Protein AF-A0A449G9Y0-F1 (afdb_monomer)

Radius of gyration: 12.33 Å; Cα contacts (8 Å, |Δi|>4): 108; chains: 1; bounding box: 24×32×28 Å

Nearest PDB structures (foldseek):
  3op2-assembly1_A  TM=5.783E-01  e=2.251E+00  Bordetella bronchiseptica
  6c2v-assembly1_A  TM=4.990E-01  e=5.695E+00  synthetic construct
  5wfg-assembly2_F  TM=4.103E-01  e=3.351E+00  Thermoanaerobacter italicus Ab9

Mean predicted aligned error: 5.55 Å

Foldseek 3Di:
DVVLLVVLVVCVVVVHAEDEAEDDPPDFLLVSQLVNLQNRVSHQGYYPDGDPPPDDVVVVVVSNVVSCVRNVHRDDDDDDD

Organism: Nocardia farcinica (NCBI:txid37329)

Structure (mmCIF, N/CA/C/O backbone):
data_AF-A0A449G9Y0-F1
#
_entry.id   AF-A0A449G9Y0-F1
#
loop_
_atom_site.group_PDB
_atom_site.id
_atom_site.type_symbol
_atom_site.label_atom_id
_atom_site.label_alt_id
_atom_site.label_comp_id
_atom_site.label_asym_id
_atom_site.label_entity_id
_atom_site.label_seq_id
_atom_site.pdbx_PDB_ins_code
_atom_site.Cartn_x
_atom_site.Cartn_y
_atom_site.Cartn_z
_atom_site.occupancy
_atom_site.B_iso_or_equiv
_atom_site.auth_seq_id
_atom_site.auth_comp_id
_atom_site.auth_asym_id
_atom_site.auth_atom_id
_atom_site.pdbx_PDB_model_num
ATOM 1 N N . MET A 1 1 ? -0.175 5.901 -12.599 1.00 86.06 1 MET A N 1
ATOM 2 C CA . MET A 1 1 ? -1.194 5.021 -11.986 1.00 86.06 1 MET A CA 1
ATOM 3 C C . MET A 1 1 ? -1.383 3.751 -12.797 1.00 86.06 1 MET A C 1
ATOM 5 O O . MET A 1 1 ? -1.227 2.686 -12.221 1.00 86.06 1 MET A O 1
ATOM 9 N N . ASP A 1 2 ? -1.583 3.831 -14.114 1.00 91.62 2 ASP A N 1
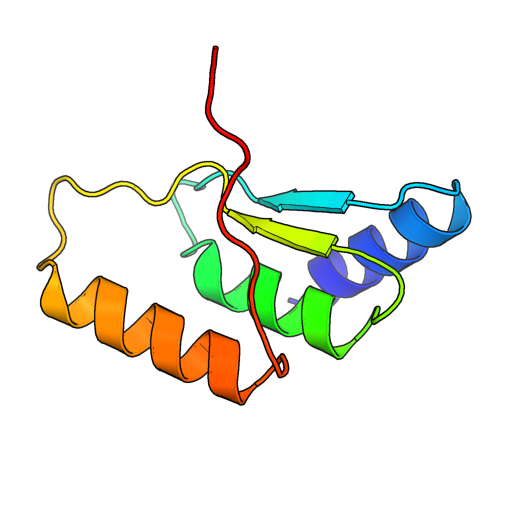ATOM 10 C CA . ASP A 1 2 ? -1.709 2.633 -14.970 1.00 91.62 2 ASP A CA 1
ATOM 11 C C . ASP A 1 2 ? -0.516 1.678 -14.860 1.00 91.62 2 ASP A C 1
ATOM 13 O O . ASP A 1 2 ? -0.698 0.474 -14.738 1.00 91.62 2 ASP A O 1
ATOM 17 N N . ALA A 1 3 ? 0.705 2.219 -14.777 1.00 91.88 3 ALA A N 1
ATOM 18 C CA . ALA A 1 3 ? 1.910 1.420 -14.556 1.00 91.88 3 ALA A CA 1
ATOM 19 C C . ALA A 1 3 ? 1.889 0.624 -13.234 1.00 91.88 3 ALA A C 1
ATOM 21 O O . ALA A 1 3 ? 2.436 -0.471 -13.175 1.00 91.88 3 ALA A O 1
ATOM 22 N N . ALA A 1 4 ? 1.247 1.141 -12.179 1.00 91.94 4 ALA A N 1
ATOM 23 C CA . ALA A 1 4 ? 1.112 0.415 -10.914 1.00 91.94 4 ALA A CA 1
ATOM 24 C C . ALA A 1 4 ? 0.126 -0.753 -11.051 1.00 91.94 4 ALA A C 1
ATOM 26 O O . ALA A 1 4 ? 0.378 -1.837 -10.532 1.00 91.94 4 ALA A O 1
ATOM 27 N N . VAL A 1 5 ? -0.967 -0.549 -11.793 1.00 95.19 5 VAL A N 1
ATOM 28 C CA . VAL A 1 5 ? -1.923 -1.616 -12.116 1.00 95.19 5 VAL A CA 1
ATOM 29 C C . VAL A 1 5 ? -1.261 -2.688 -12.971 1.00 95.19 5 VAL A C 1
ATOM 31 O O . VAL A 1 5 ? -1.413 -3.872 -12.683 1.00 95.19 5 VAL A O 1
ATOM 34 N N . GLU A 1 6 ? -0.484 -2.287 -13.973 1.00 97.12 6 GLU A N 1
ATOM 35 C CA . GLU A 1 6 ? 0.235 -3.234 -14.820 1.00 97.12 6 GLU A CA 1
ATOM 36 C C . GLU A 1 6 ? 1.269 -4.037 -14.032 1.00 97.12 6 GLU A C 1
ATOM 38 O O . GLU A 1 6 ? 1.319 -5.258 -14.146 1.00 97.12 6 GLU A O 1
ATOM 43 N N . PHE A 1 7 ? 2.012 -3.384 -13.138 1.00 95.44 7 PHE A N 1
ATOM 44 C CA . PHE A 1 7 ? 2.897 -4.081 -12.211 1.00 95.44 7 PHE A CA 1
ATOM 45 C C . PHE A 1 7 ? 2.141 -5.100 -11.342 1.00 95.44 7 PHE A C 1
ATOM 47 O O . PHE A 1 7 ? 2.613 -6.221 -11.162 1.00 95.44 7 PHE A O 1
ATOM 54 N N . GLY A 1 8 ? 0.945 -4.749 -10.855 1.00 96.19 8 GLY A N 1
ATOM 55 C CA . GLY A 1 8 ? 0.069 -5.675 -10.136 1.00 96.19 8 GLY A CA 1
ATOM 56 C C . GLY A 1 8 ? -0.330 -6.894 -10.973 1.00 96.19 8 GLY A C 1
ATOM 57 O O . GLY A 1 8 ? -0.238 -8.022 -10.496 1.00 96.19 8 GLY A O 1
ATOM 58 N N . ARG A 1 9 ? -0.706 -6.705 -12.243 1.00 97.62 9 ARG A N 1
ATOM 59 C CA . ARG A 1 9 ? -1.035 -7.828 -13.142 1.00 97.62 9 ARG A CA 1
ATOM 60 C C . ARG A 1 9 ? 0.163 -8.736 -13.384 1.00 97.62 9 ARG A C 1
ATOM 62 O O . ARG A 1 9 ? 0.022 -9.953 -13.335 1.00 97.62 9 ARG A O 1
ATOM 69 N N . VAL A 1 10 ? 1.340 -8.151 -13.596 1.00 98.06 10 VAL A N 1
ATOM 70 C CA . VAL A 1 10 ? 2.590 -8.902 -13.759 1.00 98.06 10 VAL A CA 1
ATOM 71 C C . VAL A 1 10 ? 2.902 -9.707 -12.496 1.00 98.06 10 VAL A C 1
ATOM 73 O O . VAL A 1 10 ? 3.194 -10.896 -12.590 1.00 98.06 10 VAL A O 1
ATOM 76 N N . ALA A 1 11 ? 2.779 -9.103 -11.311 1.00 97.31 11 ALA A N 1
ATOM 77 C CA . ALA A 1 11 ? 2.983 -9.784 -10.034 1.00 97.31 11 ALA A CA 1
ATOM 78 C C . ALA A 1 11 ? 2.028 -10.978 -9.850 1.00 97.31 11 ALA A C 1
ATOM 80 O O . ALA A 1 11 ? 2.481 -12.074 -9.513 1.00 97.31 11 ALA A O 1
ATOM 81 N N . ALA A 1 12 ? 0.734 -10.793 -10.130 1.00 97.06 12 ALA A N 1
ATOM 82 C CA . ALA A 1 12 ? -0.247 -11.879 -10.120 1.00 97.06 12 ALA A CA 1
ATOM 83 C C . ALA A 1 12 ? 0.094 -12.973 -11.149 1.00 97.06 12 ALA A C 1
ATOM 85 O O . ALA A 1 12 ? 0.020 -14.158 -10.834 1.00 97.06 12 ALA A O 1
ATOM 86 N N . GLY A 1 13 ? 0.556 -12.591 -12.345 1.00 98.00 13 GLY A N 1
ATOM 87 C CA . GLY A 1 13 ? 1.017 -13.520 -13.383 1.00 98.00 13 GLY A CA 1
ATOM 88 C C . GLY A 1 13 ? 2.205 -14.392 -12.957 1.00 98.00 13 GLY A C 1
ATOM 89 O O . GLY A 1 13 ? 2.343 -15.516 -13.434 1.00 98.00 13 GLY A O 1
ATOM 90 N N . PHE A 1 14 ? 3.025 -13.920 -12.014 1.00 97.88 14 PHE A N 1
ATOM 91 C CA . PHE A 1 14 ? 4.088 -14.707 -11.377 1.00 97.88 14 PHE A CA 1
ATOM 92 C C . PHE A 1 14 ? 3.607 -15.568 -10.194 1.00 97.88 14 PHE A C 1
ATOM 94 O O . PHE A 1 14 ? 4.423 -16.218 -9.541 1.00 97.88 14 PHE A O 1
ATOM 101 N N . GLY A 1 15 ? 2.305 -15.590 -9.899 1.00 96.94 15 GLY A N 1
ATOM 102 C CA . GLY A 1 15 ? 1.731 -16.342 -8.782 1.00 96.94 15 GLY A CA 1
ATOM 103 C C . GLY A 1 15 ? 1.932 -15.682 -7.414 1.00 96.94 15 GLY A C 1
ATOM 104 O O . GLY A 1 15 ? 1.738 -16.334 -6.385 1.00 96.94 15 GLY A O 1
ATOM 105 N N . LEU A 1 16 ? 2.324 -14.402 -7.367 1.00 96.69 16 LEU A N 1
ATOM 106 C CA . LEU A 1 16 ? 2.342 -13.655 -6.111 1.00 96.69 16 LEU A CA 1
ATOM 107 C C . LEU A 1 16 ? 0.909 -13.422 -5.630 1.00 96.69 16 LEU A C 1
ATOM 109 O O . LEU A 1 16 ? 0.002 -13.205 -6.427 1.00 96.69 16 LEU A O 1
ATOM 113 N N . ARG A 1 17 ? 0.725 -13.438 -4.308 1.00 95.25 17 ARG A N 1
ATOM 114 C CA . ARG A 1 17 ? -0.585 -13.256 -3.661 1.00 95.25 17 ARG A CA 1
ATOM 115 C C . ARG A 1 17 ? -0.711 -11.932 -2.913 1.00 95.25 17 ARG A C 1
ATOM 117 O O . ARG A 1 17 ? -1.804 -11.573 -2.501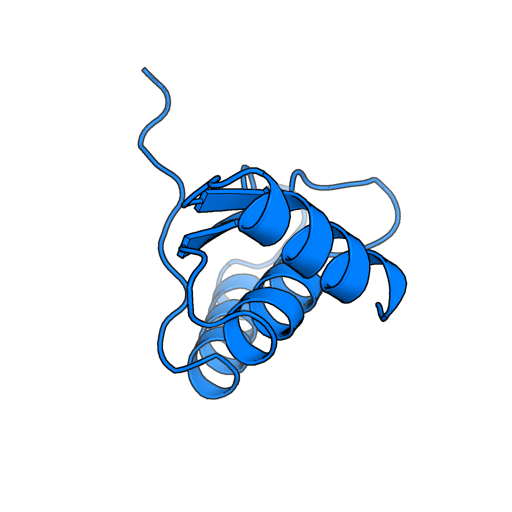 1.00 95.25 17 ARG A O 1
ATOM 124 N N . SER A 1 18 ? 0.388 -11.204 -2.719 1.00 94.38 18 SER A N 1
ATOM 125 C CA . SER A 1 18 ? 0.374 -9.935 -1.992 1.00 94.38 18 SER A CA 1
ATOM 126 C C . SER A 1 18 ? 1.353 -8.918 -2.565 1.00 94.38 18 SER A C 1
AT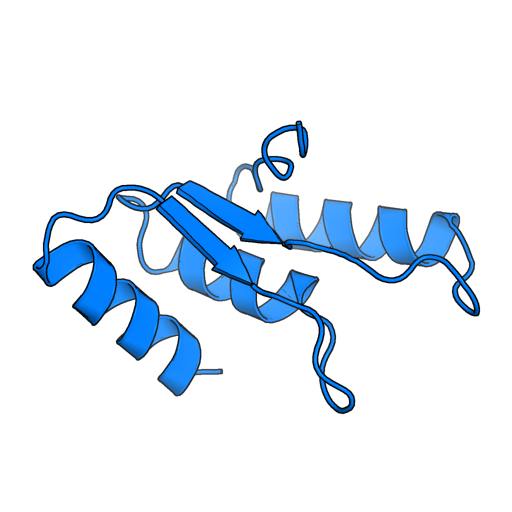OM 128 O O . SER A 1 18 ? 2.442 -9.298 -3.000 1.00 94.38 18 SER A O 1
ATOM 130 N N . LEU A 1 19 ? 1.003 -7.635 -2.486 1.00 93.25 19 LEU A N 1
ATOM 131 C CA . LEU A 1 19 ? 1.818 -6.511 -2.936 1.00 93.25 19 LEU A CA 1
ATOM 132 C C . LEU A 1 19 ? 1.764 -5.344 -1.935 1.00 93.25 19 LEU A C 1
ATOM 134 O O . LEU A 1 19 ? 0.692 -4.856 -1.587 1.00 93.25 19 LEU A O 1
ATOM 138 N N . TRP A 1 20 ? 2.930 -4.847 -1.515 1.00 93.19 20 TRP A N 1
ATOM 139 C CA . TRP A 1 20 ? 3.052 -3.772 -0.524 1.00 93.19 20 TRP A CA 1
ATOM 140 C C . TRP A 1 20 ? 3.781 -2.561 -1.110 1.00 93.19 20 TRP A C 1
ATOM 142 O O . TRP A 1 20 ? 4.953 -2.649 -1.472 1.00 93.19 20 TRP A O 1
ATOM 152 N N . PHE A 1 21 ? 3.099 -1.417 -1.188 1.00 90.00 21 PHE A N 1
ATOM 153 C CA . PHE A 1 21 ? 3.664 -0.174 -1.719 1.00 90.00 21 PHE A CA 1
ATOM 154 C C . PHE A 1 21 ? 4.404 0.621 -0.637 1.00 90.00 21 PHE A C 1
ATOM 156 O O . PHE A 1 21 ? 3.806 1.035 0.359 1.00 90.00 21 PHE A O 1
ATOM 163 N N . GLY A 1 22 ? 5.698 0.870 -0.847 1.00 88.31 22 GLY A N 1
ATOM 164 C CA . GLY A 1 22 ? 6.507 1.747 0.005 1.00 88.31 22 GLY A CA 1
ATOM 165 C C . GLY A 1 22 ? 6.381 3.220 -0.375 1.00 88.31 22 GLY A C 1
ATOM 166 O O . GLY A 1 22 ? 6.239 3.546 -1.555 1.00 88.31 22 GLY A O 1
ATOM 167 N N . GLN A 1 23 ? 6.396 4.116 0.621 1.00 81.31 23 GLN A N 1
ATOM 168 C CA . GLN A 1 23 ? 6.230 5.551 0.368 1.00 81.31 23 GLN A CA 1
ATOM 169 C C . GLN A 1 23 ? 7.418 6.105 -0.404 1.00 81.31 23 GLN A C 1
ATOM 171 O O . GLN A 1 23 ? 8.567 5.938 0.000 1.00 81.31 23 GLN A O 1
ATOM 176 N N . THR A 1 24 ? 7.119 6.791 -1.506 1.00 72.19 24 THR A N 1
ATOM 177 C CA . THR A 1 24 ? 8.118 7.491 -2.317 1.00 72.19 24 THR A CA 1
ATOM 178 C C . THR A 1 24 ? 7.980 8.997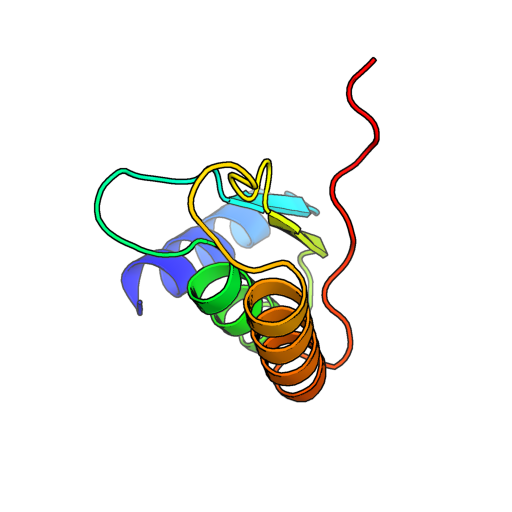 -2.115 1.00 72.19 24 THR A C 1
ATOM 180 O O . THR A 1 24 ? 6.925 9.484 -1.721 1.00 72.19 24 THR A O 1
ATOM 183 N N . VAL A 1 25 ? 9.045 9.754 -2.387 1.00 57.81 25 VAL A N 1
ATOM 184 C CA . VAL A 1 25 ? 9.129 11.206 -2.116 1.00 57.81 25 VAL A CA 1
ATOM 185 C C . VAL A 1 25 ? 8.050 12.026 -2.854 1.00 57.81 25 VAL A C 1
ATOM 187 O O . VAL A 1 25 ? 7.807 13.176 -2.506 1.00 57.81 25 VAL A O 1
ATOM 190 N N . THR A 1 26 ? 7.386 11.453 -3.864 1.00 61.31 26 THR A N 1
ATOM 191 C CA . THR A 1 26 ? 6.535 12.193 -4.808 1.00 61.31 26 THR A CA 1
ATOM 192 C C . THR A 1 26 ? 5.044 11.851 -4.758 1.00 61.31 26 THR A C 1
ATOM 194 O O . THR A 1 26 ? 4.239 12.700 -5.129 1.00 61.31 26 THR A O 1
ATOM 197 N N . HIS A 1 27 ? 4.646 10.651 -4.323 1.00 62.94 27 HIS A N 1
ATOM 198 C CA . HIS A 1 27 ? 3.247 10.201 -4.374 1.00 62.94 27 HIS A CA 1
ATOM 199 C C . HIS A 1 27 ? 2.867 9.423 -3.121 1.00 62.94 27 HIS A C 1
ATOM 201 O O . HIS A 1 27 ? 3.630 8.554 -2.719 1.00 62.94 27 HIS A O 1
ATOM 207 N N . ASP A 1 28 ? 1.666 9.687 -2.587 1.00 78.62 28 ASP A N 1
ATOM 208 C CA . ASP A 1 28 ? 1.072 8.933 -1.479 1.00 78.62 28 ASP A CA 1
ATOM 209 C C . ASP A 1 28 ? 0.739 7.490 -1.896 1.00 78.62 28 ASP A C 1
ATOM 211 O O . ASP A 1 28 ? 0.054 7.272 -2.896 1.00 78.62 28 ASP A O 1
ATOM 215 N N . THR A 1 29 ? 1.190 6.508 -1.120 1.00 85.69 29 THR A N 1
ATOM 216 C CA . THR A 1 29 ? 1.053 5.064 -1.377 1.00 85.69 29 THR A CA 1
ATOM 217 C C . THR A 1 29 ? -0.355 4.515 -1.255 1.00 85.69 29 THR A C 1
ATOM 219 O O . THR A 1 29 ? -0.638 3.457 -1.815 1.00 85.69 29 THR A O 1
ATOM 222 N N . ILE A 1 30 ? -1.248 5.225 -0.566 1.00 90.25 30 ILE A N 1
ATOM 223 C CA . ILE A 1 30 ? -2.628 4.784 -0.327 1.00 90.25 30 ILE A CA 1
ATOM 224 C C . ILE A 1 30 ? -3.410 4.674 -1.649 1.00 90.25 30 ILE A C 1
ATOM 226 O O . ILE A 1 30 ? -4.099 3.685 -1.893 1.00 90.25 30 ILE A O 1
ATOM 230 N N . THR A 1 31 ? -3.267 5.658 -2.539 1.00 90.19 31 THR A N 1
ATOM 231 C CA . THR A 1 31 ? -3.985 5.709 -3.823 1.00 90.19 31 THR A CA 1
ATOM 232 C C . THR A 1 31 ? -3.592 4.596 -4.806 1.00 90.19 31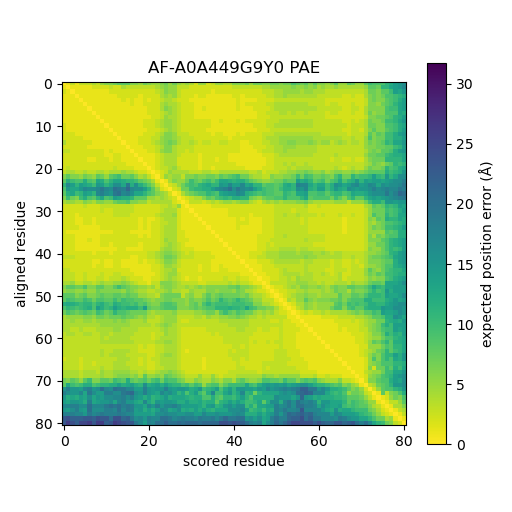 THR A C 1
ATOM 234 O O . THR A 1 31 ? -4.492 3.917 -5.305 1.00 90.19 31 THR A O 1
ATOM 237 N N . PRO A 1 32 ? -2.299 4.361 -5.124 1.00 90.38 32 PRO A N 1
ATOM 238 C CA . PRO A 1 32 ? -1.921 3.255 -5.998 1.00 90.38 32 PRO A CA 1
ATOM 239 C C . PRO A 1 32 ? -2.303 1.900 -5.391 1.00 90.38 32 PRO A C 1
ATOM 241 O O . PRO A 1 32 ? -2.792 1.051 -6.129 1.00 90.38 32 PRO A O 1
ATOM 244 N N . ALA A 1 33 ? -2.190 1.716 -4.069 1.00 91.94 33 ALA A N 1
ATOM 245 C CA . ALA A 1 33 ? -2.631 0.488 -3.408 1.00 91.94 33 ALA A CA 1
ATOM 246 C C . ALA A 1 33 ? -4.133 0.216 -3.631 1.00 91.94 33 ALA A C 1
ATOM 248 O O . ALA A 1 33 ? -4.512 -0.891 -4.010 1.00 91.94 33 ALA A O 1
ATOM 249 N N . ALA A 1 34 ? -4.979 1.244 -3.502 1.00 92.06 34 ALA A N 1
ATOM 250 C CA . ALA A 1 34 ? -6.415 1.134 -3.764 1.00 92.06 34 ALA A CA 1
ATOM 251 C C . ALA A 1 34 ? -6.732 0.809 -5.235 1.00 92.06 34 ALA A C 1
ATOM 253 O O . ALA A 1 34 ? -7.583 -0.030 -5.528 1.00 92.06 34 ALA A O 1
ATOM 254 N N . LEU A 1 35 ? -6.036 1.457 -6.176 1.00 93.12 35 LEU A N 1
ATOM 255 C CA . LEU A 1 35 ? -6.239 1.223 -7.607 1.00 93.12 35 LEU A CA 1
ATOM 256 C C . LEU A 1 35 ? -5.841 -0.194 -8.020 1.00 93.12 35 LEU A C 1
ATOM 258 O O . LEU A 1 35 ? -6.577 -0.827 -8.777 1.00 93.12 35 LEU A O 1
ATOM 262 N N . VAL A 1 36 ? -4.712 -0.701 -7.519 1.00 94.38 36 VAL A N 1
ATOM 263 C CA . VAL A 1 36 ? -4.286 -2.075 -7.810 1.00 94.38 36 VAL A CA 1
ATOM 264 C C . VAL A 1 36 ? -5.208 -3.088 -7.143 1.00 94.38 36 VAL A C 1
ATOM 266 O O . VAL A 1 36 ? -5.640 -4.007 -7.828 1.00 94.38 36 VAL A O 1
ATOM 269 N N . GLY A 1 37 ? -5.585 -2.894 -5.874 1.00 93.00 37 GLY A N 1
ATOM 270 C CA . GLY A 1 37 ? -6.515 -3.795 -5.181 1.00 93.00 37 GLY A CA 1
ATOM 271 C C . GLY A 1 37 ? -7.870 -3.910 -5.886 1.00 93.00 37 GLY A C 1
ATOM 272 O O . GLY A 1 37 ? -8.419 -5.000 -6.006 1.00 93.00 37 GLY A O 1
ATOM 273 N N . ARG A 1 38 ? -8.375 -2.806 -6.455 1.00 93.75 38 ARG A N 1
ATOM 274 C CA . ARG A 1 38 ? -9.588 -2.831 -7.286 1.00 93.75 38 ARG A CA 1
ATOM 275 C C . ARG A 1 38 ? -9.379 -3.551 -8.624 1.00 93.75 38 ARG A C 1
ATOM 277 O O . ARG A 1 38 ? -10.282 -4.230 -9.103 1.00 93.75 38 ARG A O 1
ATOM 284 N N . ALA A 1 39 ? -8.241 -3.333 -9.279 1.00 95.12 39 ALA A N 1
ATOM 285 C CA . ALA A 1 39 ? -7.999 -3.816 -10.639 1.00 95.12 39 ALA A CA 1
ATOM 286 C C . ALA A 1 39 ? -7.478 -5.261 -10.708 1.00 95.12 39 ALA A C 1
ATOM 288 O O . ALA A 1 39 ? -7.583 -5.887 -11.762 1.00 95.12 39 ALA A O 1
ATOM 289 N N . VAL A 1 40 ? -6.898 -5.769 -9.619 1.00 95.69 40 VAL A N 1
ATOM 290 C CA . VAL A 1 40 ? -6.281 -7.097 -9.518 1.00 95.69 40 VAL A CA 1
ATOM 291 C C . VAL A 1 40 ? -6.775 -7.763 -8.223 1.00 95.69 40 VAL A C 1
ATOM 293 O O . VAL A 1 40 ? -6.037 -7.810 -7.240 1.00 95.69 40 VAL A O 1
ATOM 296 N N . PRO A 1 41 ? -8.026 -8.265 -8.191 1.00 92.25 41 PRO A N 1
ATOM 297 C CA . PRO A 1 41 ? -8.672 -8.760 -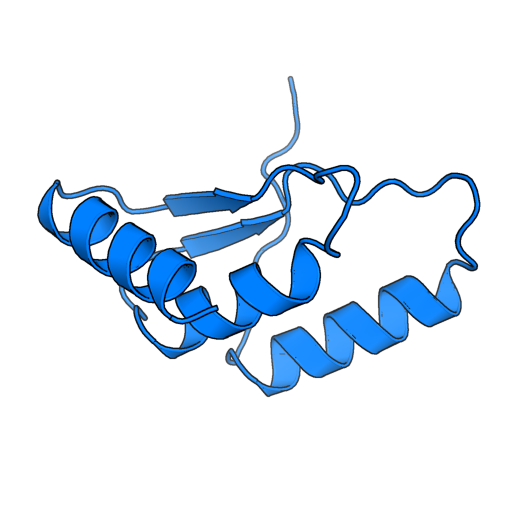6.966 1.00 92.25 41 PRO A CA 1
ATOM 298 C C . PRO A 1 41 ? -8.017 -10.020 -6.374 1.00 92.25 41 PRO A C 1
ATOM 300 O O . PRO A 1 41 ? -8.339 -10.432 -5.265 1.00 92.25 41 PRO A O 1
ATOM 303 N N . GLU A 1 42 ? -7.104 -10.643 -7.117 1.00 92.75 42 GLU A N 1
ATOM 304 C CA . GLU A 1 42 ? -6.353 -11.839 -6.721 1.00 92.75 42 GLU A CA 1
ATOM 305 C C . GLU A 1 42 ? -5.176 -11.504 -5.787 1.00 92.75 42 GLU A C 1
ATOM 307 O O . GLU A 1 42 ? -4.638 -12.387 -5.117 1.00 92.75 42 GLU A O 1
ATOM 312 N N . LEU A 1 43 ? -4.782 -10.224 -5.732 1.00 94.00 43 LEU A N 1
ATOM 313 C CA . LEU A 1 43 ? -3.716 -9.725 -4.872 1.00 94.00 43 LEU A CA 1
ATOM 314 C C . LEU A 1 43 ? -4.265 -9.087 -3.596 1.00 94.00 43 LEU A C 1
ATOM 316 O O . LEU A 1 43 ? -5.107 -8.193 -3.624 1.00 94.00 43 LEU A O 1
ATOM 320 N N . GLU A 1 44 ? -3.669 -9.459 -2.469 1.00 93.69 44 GLU A N 1
ATOM 321 C CA . GLU A 1 44 ? -3.729 -8.698 -1.229 1.00 93.69 44 GLU A CA 1
ATOM 322 C C . GLU A 1 44 ? -2.823 -7.462 -1.352 1.00 93.69 44 GLU A C 1
ATOM 324 O O . GLU A 1 44 ? -1.605 -7.591 -1.475 1.00 93.69 44 GLU A O 1
ATOM 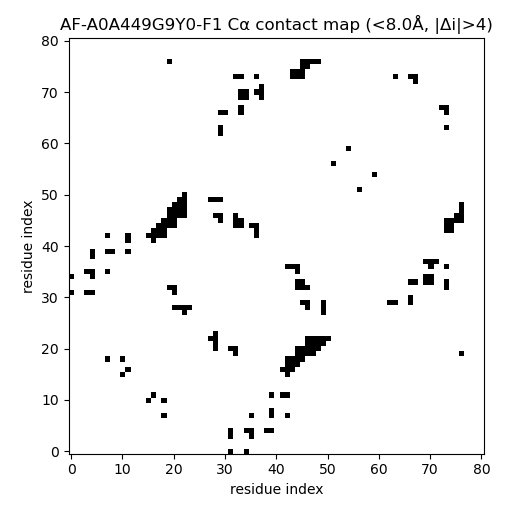329 N N . VAL A 1 45 ? -3.387 -6.254 -1.351 1.00 92.75 45 VAL A N 1
ATOM 330 C CA . VAL A 1 45 ? -2.612 -5.028 -1.604 1.00 92.75 45 VAL A CA 1
ATOM 331 C C . VAL A 1 45 ? -2.653 -4.088 -0.413 1.00 92.75 45 VAL A C 1
ATOM 333 O O . VAL A 1 45 ? -3.722 -3.793 0.101 1.00 92.75 45 VAL A O 1
ATOM 336 N N . GLY A 1 46 ? -1.513 -3.527 -0.024 1.00 90.62 46 GLY A N 1
ATOM 337 C CA . GLY A 1 46 ? -1.481 -2.483 0.996 1.00 90.62 46 GLY A CA 1
ATOM 338 C C . GLY A 1 46 ? -0.240 -1.605 0.926 1.00 90.62 46 GLY A C 1
ATOM 339 O O . GLY A 1 46 ? 0.441 -1.525 -0.097 1.00 90.62 46 GLY A O 1
ATOM 340 N N . THR A 1 47 ? 0.054 -0.912 2.023 1.00 89.88 47 THR A N 1
ATOM 341 C CA . THR A 1 47 ? 1.167 0.047 2.119 1.00 89.88 47 THR A CA 1
ATOM 342 C C . THR A 1 47 ? 2.198 -0.411 3.145 1.00 89.88 47 THR A C 1
ATOM 344 O O . THR A 1 47 ? 1.801 -0.803 4.235 1.00 89.88 47 THR A O 1
ATOM 347 N N . SER A 1 48 ? 3.495 -0.282 2.864 1.00 86.94 48 SER A N 1
ATOM 348 C CA . SER A 1 48 ? 4.587 -0.571 3.809 1.00 86.94 48 SER A CA 1
ATOM 349 C C . SER A 1 48 ? 5.701 0.471 3.660 1.00 86.94 48 SER A C 1
ATOM 351 O O . SER A 1 48 ? 6.655 0.290 2.911 1.00 86.94 48 SER A O 1
ATOM 353 N N . VAL A 1 49 ? 5.611 1.652 4.265 1.00 80.88 49 VAL A N 1
ATOM 354 C CA . VAL A 1 49 ? 4.680 2.158 5.290 1.00 80.88 49 VAL A CA 1
ATOM 355 C C . VAL A 1 49 ? 3.984 3.439 4.808 1.00 80.88 49 VAL A C 1
ATOM 357 O O . VAL A 1 49 ? 4.354 3.994 3.774 1.00 80.88 49 VAL A O 1
ATOM 360 N N . VAL A 1 50 ? 3.021 3.962 5.574 1.00 82.81 50 VAL A N 1
ATOM 361 C CA . VAL A 1 50 ? 2.571 5.360 5.435 1.00 82.81 50 VAL A CA 1
ATOM 362 C C . VAL A 1 50 ? 3.362 6.223 6.426 1.00 82.81 50 VAL A C 1
ATOM 364 O O . VAL A 1 50 ? 3.243 5.998 7.631 1.00 82.81 50 VAL A O 1
ATOM 367 N N . PRO A 1 51 ? 4.164 7.213 5.986 1.00 76.44 51 PRO A N 1
ATOM 368 C CA . PRO A 1 51 ? 4.860 8.105 6.900 1.00 76.44 51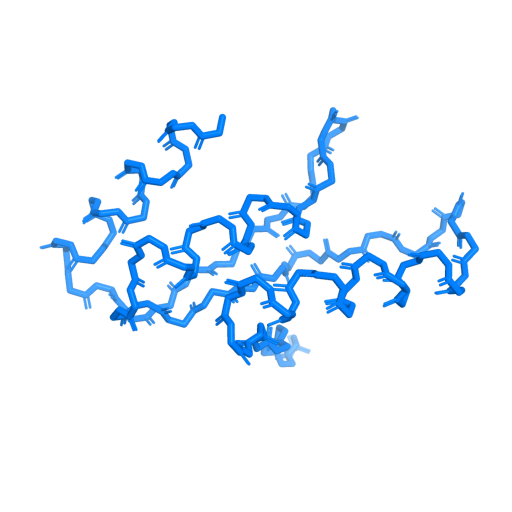 PRO A CA 1
ATOM 369 C C . PRO A 1 51 ? 3.864 8.953 7.682 1.00 76.44 51 PRO A C 1
ATOM 371 O O . PRO A 1 51 ? 3.086 9.716 7.107 1.00 76.44 51 PRO A O 1
ATOM 374 N N . ALA A 1 52 ? 3.901 8.795 9.002 1.00 73.88 52 ALA A N 1
ATOM 375 C CA . ALA A 1 52 ? 3.090 9.557 9.941 1.00 73.88 52 ALA A CA 1
ATOM 376 C C . ALA A 1 52 ? 3.629 10.978 10.223 1.00 73.88 52 ALA A C 1
ATOM 378 O O . ALA A 1 52 ? 2.812 11.895 10.330 1.00 73.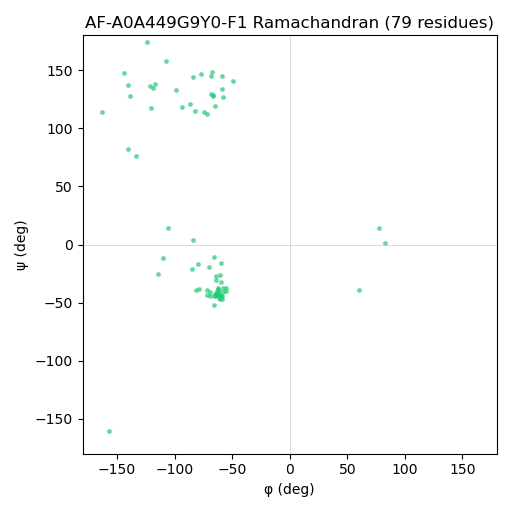88 52 ALA A O 1
ATOM 379 N N . PRO A 1 53 ? 4.957 11.220 10.335 1.00 76.25 53 PRO A N 1
ATOM 380 C CA . PRO A 1 53 ? 5.465 12.563 10.603 1.00 76.25 53 PRO A CA 1
ATOM 381 C C . PRO A 1 53 ? 5.048 13.564 9.519 1.00 76.25 53 PRO A C 1
ATOM 383 O O . PRO A 1 53 ? 5.164 13.290 8.327 1.00 76.25 53 PRO A O 1
ATOM 386 N N . GLY A 1 54 ? 4.570 14.737 9.938 1.00 77.31 54 GLY A N 1
ATOM 387 C CA . GLY A 1 54 ? 4.179 15.820 9.030 1.00 77.31 54 GLY A CA 1
ATOM 388 C C . GLY A 1 54 ? 2.771 15.708 8.431 1.00 77.31 54 GLY A C 1
ATOM 389 O O . GLY A 1 54 ? 2.382 16.598 7.677 1.00 77.31 54 GLY A O 1
ATOM 390 N N . ARG A 1 55 ? 1.978 14.676 8.770 1.00 81.81 55 ARG A N 1
ATOM 391 C CA . ARG A 1 55 ? 0.573 14.541 8.331 1.00 81.81 55 ARG A CA 1
ATOM 392 C C . ARG A 1 55 ? -0.373 14.455 9.526 1.00 81.81 55 ARG A C 1
ATOM 394 O O . ARG A 1 55 ? -0.116 13.739 10.488 1.00 81.81 55 ARG A O 1
ATOM 401 N N . HIS A 1 56 ? -1.498 15.170 9.457 1.00 89.44 56 HIS A N 1
ATOM 402 C CA . HIS A 1 56 ? -2.527 15.095 10.494 1.00 89.44 56 HIS A CA 1
ATOM 403 C C . HIS A 1 56 ? -3.201 13.706 10.469 1.00 89.44 56 HIS A C 1
ATOM 405 O O . HIS A 1 56 ? -3.676 13.306 9.401 1.00 89.44 56 HIS A O 1
ATOM 411 N N . PRO A 1 57 ? -3.321 12.980 11.601 1.00 88.94 57 PRO A N 1
ATOM 412 C CA . PRO A 1 57 ? -3.857 11.613 11.618 1.00 88.94 57 PRO A CA 1
ATOM 413 C C . PRO A 1 57 ? -5.249 11.467 10.987 1.00 88.94 57 PRO A C 1
ATOM 415 O O . PRO A 1 57 ? -5.502 10.500 10.275 1.00 88.94 57 PRO A O 1
ATOM 418 N N . LEU A 1 58 ? -6.135 12.455 11.175 1.00 92.38 58 LEU A N 1
ATOM 419 C CA . LEU A 1 58 ? -7.471 12.437 10.555 1.00 92.38 58 LEU A CA 1
ATOM 420 C C . LEU A 1 58 ? -7.436 12.491 9.022 1.00 92.38 58 LEU A C 1
ATOM 422 O O . LEU A 1 58 ? -8.314 11.919 8.382 1.00 92.38 58 LEU A O 1
ATOM 426 N N . LEU A 1 59 ? -6.435 13.143 8.423 1.00 89.19 59 LEU A N 1
ATOM 427 C CA . LEU A 1 59 ? -6.314 13.186 6.964 1.00 89.19 59 LEU A CA 1
ATOM 428 C C . LEU A 1 59 ? -5.894 11.822 6.420 1.00 89.19 59 LEU A C 1
ATOM 430 O O . LEU A 1 59 ? -6.498 11.333 5.469 1.00 89.19 59 LEU A O 1
ATOM 434 N N . VAL A 1 60 ? -4.927 11.175 7.078 1.00 88.94 60 VAL A N 1
ATOM 435 C CA . VAL A 1 60 ? -4.510 9.809 6.730 1.00 88.94 60 VAL A CA 1
ATOM 436 C C . VAL A 1 60 ? -5.690 8.845 6.874 1.00 88.94 60 VAL A C 1
ATOM 438 O O . VAL A 1 60 ? -5.951 8.059 5.968 1.00 88.94 60 VAL A O 1
ATOM 441 N N . ALA A 1 61 ? -6.461 8.953 7.960 1.00 89.62 61 ALA A N 1
ATOM 442 C CA . ALA A 1 61 ? -7.652 8.134 8.171 1.00 89.62 61 ALA A CA 1
ATOM 443 C C . ALA A 1 61 ? -8.713 8.334 7.074 1.00 89.62 61 ALA A C 1
ATOM 445 O O . ALA A 1 61 ? -9.215 7.350 6.531 1.00 89.62 61 ALA A O 1
ATOM 446 N N . GLY A 1 62 ? -9.026 9.581 6.705 1.00 92.44 62 GLY A N 1
ATOM 447 C CA . GLY A 1 62 ? -9.993 9.873 5.640 1.00 92.44 62 GLY A CA 1
ATOM 448 C C . GLY A 1 62 ? -9.556 9.342 4.269 1.00 92.44 62 GLY A C 1
ATOM 449 O O . GLY A 1 62 ? -10.371 8.801 3.517 1.00 92.44 62 GLY A O 1
ATOM 450 N N . GLN A 1 63 ? -8.260 9.422 3.957 1.00 90.38 63 GLN A N 1
ATOM 451 C CA . GLN A 1 63 ? -7.709 8.847 2.726 1.00 90.38 63 GLN A CA 1
ATOM 452 C C . GLN A 1 63 ? -7.800 7.320 2.717 1.00 90.38 63 GLN A C 1
ATOM 454 O O . GLN A 1 63 ? -8.242 6.747 1.721 1.00 90.38 63 GLN A O 1
ATOM 459 N N . THR A 1 64 ? -7.461 6.663 3.827 1.00 89.81 64 THR A N 1
ATOM 460 C CA . THR A 1 64 ? -7.606 5.208 3.962 1.00 89.81 64 THR A CA 1
ATOM 461 C C . THR A 1 64 ? -9.064 4.775 3.816 1.00 89.81 64 THR A C 1
ATOM 463 O O . THR A 1 64 ? -9.336 3.831 3.084 1.00 89.81 64 THR A O 1
ATOM 466 N N . GLN A 1 65 ? -10.018 5.476 4.434 1.00 91.31 65 GLN A N 1
ATOM 467 C CA . GLN A 1 65 ? -11.449 5.167 4.286 1.00 91.31 65 GLN A CA 1
ATOM 468 C C . GLN A 1 65 ? -11.919 5.300 2.833 1.00 91.31 65 GLN A C 1
ATOM 470 O O . GLN A 1 65 ? -12.626 4.431 2.327 1.00 91.31 65 GLN A O 1
ATOM 475 N N . THR A 1 66 ? -11.474 6.348 2.135 1.00 91.75 66 THR A N 1
ATOM 476 C CA . THR A 1 66 ? -11.784 6.543 0.709 1.00 91.75 66 THR A CA 1
ATOM 477 C C . THR A 1 66 ? -11.194 5.420 -0.150 1.00 91.75 66 THR A C 1
ATOM 479 O O . THR A 1 66 ? -11.863 4.891 -1.034 1.00 91.75 66 THR A O 1
ATOM 482 N N . ALA A 1 67 ? -9.956 5.009 0.132 1.00 90.19 67 ALA A N 1
ATOM 483 C CA . ALA A 1 67 ? -9.311 3.884 -0.538 1.00 90.19 67 ALA A CA 1
ATOM 484 C C . ALA A 1 67 ? -10.027 2.550 -0.280 1.00 90.19 67 ALA A C 1
ATOM 486 O O . ALA A 1 67 ? -10.215 1.768 -1.211 1.00 90.19 67 ALA A O 1
ATOM 487 N N . GLN A 1 68 ? -10.468 2.302 0.956 1.00 87.38 68 GLN A N 1
ATOM 488 C CA . GLN A 1 68 ? -11.245 1.109 1.295 1.00 87.38 68 GLN A CA 1
ATOM 489 C C . GLN A 1 68 ? -12.589 1.079 0.566 1.00 87.38 68 GLN A C 1
ATOM 491 O O . GLN A 1 68 ? -12.958 0.033 0.047 1.00 87.38 68 GLN A O 1
ATOM 496 N N . ALA A 1 69 ? -13.271 2.221 0.448 1.00 88.69 69 ALA A N 1
ATOM 497 C CA . ALA A 1 69 ? -14.509 2.317 -0.322 1.00 88.69 69 ALA A CA 1
ATOM 498 C C . ALA A 1 69 ? -14.308 2.039 -1.825 1.00 88.69 69 ALA A C 1
ATOM 500 O O . ALA A 1 69 ? -15.235 1.598 -2.497 1.00 88.69 69 ALA A O 1
ATOM 501 N N . LEU A 1 70 ? -13.107 2.284 -2.362 1.00 85.75 70 LEU A N 1
ATOM 502 C CA . LEU A 1 70 ? -12.777 2.014 -3.764 1.00 85.75 70 LEU A CA 1
ATOM 503 C C . LEU A 1 70 ? -12.411 0.544 -4.034 1.00 85.75 70 LEU A C 1
ATOM 505 O O . LEU A 1 70 ? -12.744 0.026 -5.100 1.00 85.75 70 LEU A O 1
ATOM 509 N N . ALA A 1 71 ? -11.680 -0.096 -3.118 1.00 79.88 71 ALA A N 1
ATOM 510 C CA . ALA A 1 71 ? -11.092 -1.433 -3.292 1.00 79.88 71 ALA A CA 1
ATOM 511 C C . ALA A 1 71 ? -11.830 -2.540 -2.512 1.00 79.88 71 ALA A C 1
ATOM 513 O O . ALA A 1 71 ? -11.293 -3.622 -2.299 1.00 79.88 71 ALA A O 1
ATOM 514 N N . ASP A 1 72 ? -13.035 -2.242 -2.039 1.00 66.75 72 ASP A N 1
ATOM 515 C CA . ASP A 1 72 ? -13.861 -3.019 -1.115 1.00 66.75 72 ASP A CA 1
ATOM 516 C C . ASP A 1 72 ? -13.260 -3.294 0.275 1.00 66.75 72 ASP A C 1
ATOM 518 O O . ASP A 1 72 ? -14.034 -3.187 1.221 1.00 66.75 72 ASP A O 1
ATOM 522 N N . ARG A 1 73 ? -11.950 -3.579 0.465 1.00 60.91 73 ARG A N 1
ATOM 523 C CA . ARG A 1 73 ? -11.204 -3.583 1.764 1.00 60.91 73 ARG A CA 1
ATOM 524 C C . ARG A 1 73 ? -9.687 -3.535 1.515 1.00 60.91 73 ARG A C 1
ATOM 526 O O . ARG A 1 73 ? -9.128 -4.510 1.033 1.00 60.91 73 ARG A O 1
ATOM 533 N N . LEU A 1 74 ? -8.997 -2.454 1.893 1.00 64.38 74 LEU A N 1
ATOM 534 C CA . LEU A 1 74 ? -7.525 -2.387 1.856 1.00 64.38 74 LEU A CA 1
ATOM 535 C C . LEU A 1 74 ? -6.923 -3.043 3.123 1.00 64.38 74 LEU A C 1
ATOM 537 O O . LEU A 1 74 ? -7.163 -2.513 4.216 1.00 64.38 74 LEU A O 1
ATOM 541 N N . PRO A 1 75 ? -6.175 -4.157 3.018 1.00 62.03 75 PRO A N 1
ATOM 542 C CA . PRO A 1 75 ? -5.508 -4.816 4.144 1.00 62.03 75 PRO A CA 1
ATOM 543 C C . PRO A 1 75 ? -4.365 -3.976 4.738 1.00 62.03 75 PRO A C 1
ATOM 545 O O . PRO A 1 75 ? -3.698 -3.194 4.056 1.00 62.03 75 PRO A O 1
ATOM 548 N N . LEU A 1 76 ? -4.154 -4.129 6.049 1.00 57.72 76 LEU A N 1
ATOM 549 C CA . LEU A 1 76 ? -3.076 -3.467 6.787 1.00 57.72 76 LEU A CA 1
ATOM 550 C C . LEU A 1 76 ? -1.733 -4.165 6.523 1.00 57.72 76 LEU A C 1
ATOM 552 O O . LEU A 1 76 ? -1.732 -5.387 6.385 1.00 57.72 76 LEU A O 1
ATOM 556 N N . PRO A 1 77 ? -0.600 -3.431 6.506 1.00 53.78 77 PRO A N 1
ATOM 557 C CA . PRO A 1 77 ? 0.728 -4.038 6.427 1.00 53.78 77 PRO A CA 1
ATOM 558 C C . PRO A 1 77 ? 0.914 -5.166 7.440 1.00 53.78 77 PRO A C 1
ATOM 560 O O . PRO A 1 77 ? 0.479 -5.012 8.587 1.00 53.78 77 PRO A O 1
ATOM 563 N N . PRO A 1 78 ? 1.588 -6.270 7.062 1.00 55.50 78 PRO A N 1
ATOM 564 C CA . PRO A 1 78 ? 1.966 -7.291 8.019 1.00 55.50 78 PRO A CA 1
ATOM 565 C C . PRO A 1 78 ? 2.852 -6.647 9.096 1.00 55.50 78 PRO A C 1
ATOM 567 O O . PRO A 1 78 ? 3.620 -5.728 8.784 1.00 55.50 78 PRO A O 1
ATOM 570 N N . PRO A 1 79 ? 2.755 -7.094 10.360 1.00 47.91 79 PRO A N 1
ATOM 571 C CA . PRO A 1 79 ? 3.620 -6.587 11.412 1.00 47.91 79 PRO A CA 1
ATOM 572 C C . PRO A 1 79 ? 5.080 -6.822 11.014 1.00 47.91 79 PRO A C 1
ATOM 574 O O . PRO A 1 79 ? 5.463 -7.935 10.657 1.00 47.91 79 PRO A O 1
ATOM 577 N N . LEU A 1 80 ? 5.881 -5.756 11.047 1.00 56.69 80 LEU A N 1
ATOM 578 C CA . LEU A 1 80 ? 7.327 -5.862 10.896 1.00 56.69 80 LEU A CA 1
ATOM 579 C C . LEU A 1 80 ? 7.864 -6.500 12.186 1.00 56.69 80 LEU A C 1
ATOM 581 O O . LEU A 1 80 ? 7.735 -5.899 13.254 1.00 56.69 80 LEU A O 1
ATOM 585 N N . LEU A 1 81 ? 8.370 -7.733 12.081 1.00 51.47 81 LEU A N 1
ATOM 586 C CA . LEU A 1 81 ? 9.192 -8.371 13.116 1.00 51.47 81 LEU A CA 1
ATOM 587 C C . LEU A 1 81 ? 10.572 -7.711 13.178 1.00 51.47 81 LEU A C 1
ATOM 589 O O . LEU A 1 81 ? 11.098 -7.361 12.095 1.00 51.47 81 LEU A O 1
#

Secondary structure (DSSP, 8-state):
-HHHHHHHHHHHHTT--EEEEPP-SSS-THHHHHHHHHH-TTSEEEES----TTS-HHHHHHHHHHHHHHHS--PPPPP--

Solvent-accessible surface area (backbone atoms only — not comparable to full-atom values): 4677 Å² total; per-residue (Å²): 106,68,67,53,38,51,50,44,51,52,42,45,74,72,69,46,53,65,48,68,36,53,61,51,103,85,52,75,30,63,59,56,26,22,52,24,24,51,74,37,75,77,35,50,27,21,37,57,52,80,80,59,85,98,52,61,68,70,57,58,50,52,51,51,52,53,28,21,73,65,27,76,63,63,53,77,56,77,83,85,128

pLDDT: mean 85.0, std 13.08, range [47.91, 98.06]

Sequence (81 aa):
MDAAVEFGRVAAGFGLRSLWFGQTVTHDTITPAALVGRAVPELEVGTSVVPAPGRHPLLVAGQTQTAQALADRLPLPPPLL

InterPro domains:
  IPR011251 Luciferase-like domain [PF00296] (2-71)
  IPR036661 Luciferase-like domain superfamily [G3DSA:3.20.20.30] (1-73)
  IPR036661 Luciferase-like domain superfamily [SSF51679] (2-71)